Protein AF-N4TTD1-F1 (afdb_monomer_lite)

Organism: Fusarium oxysporum f. sp. cubense (strain race 1) (NCBI:txid1229664)

Radius of gyration: 18.61 Å; chains: 1; bounding box: 36×41×57 Å

Secondary structure (DSSP, 8-state):
-HHHHHHHHHHHHSGGG-SGGGHHHHHHHHHHHHHTTHHHHHHHHHHH-HHHHHHHTHHHHHHHHHHHHHGGG-GGGTSTTS-SSS-HHHHHHHHHHHHHHHHHHHHHHHHHHHHHHS-----

Foldseek 3Di:
DVVLVVVLVCLVPPPVQPDPVNPVVSVVSVVVVVVVVVVVLVVCCVVVNDVCCVVQPVVLVVVLVVLQVVLVVDCCVPDPPPQPVPDSVNSNVVSNVVSVVSVVVSVVSVVVCCVVPVDDPPD

Structure (mmCIF, N/CA/C/O backbone):
data_AF-N4TTD1-F1
#
_entry.id   AF-N4TTD1-F1
#
loop_
_atom_site.group_PDB
_atom_site.id
_atom_site.type_symbol
_atom_site.label_atom_id
_atom_site.label_alt_id
_atom_site.label_comp_id
_atom_site.label_asym_id
_atom_site.label_entity_id
_atom_site.label_seq_id
_atom_site.pdbx_PDB_ins_code
_atom_site.Cartn_x
_atom_site.Cartn_y
_atom_site.Cartn_z
_atom_site.occupancy
_atom_site.B_iso_or_equiv
_atom_site.auth_seq_id
_atom_site.auth_comp_id
_atom_site.auth_asym_id
_atom_site.auth_atom_id
_atom_site.pdbx_PDB_model_num
ATOM 1 N N . ILE A 1 1 ? 1.323 -10.911 1.511 1.00 87.25 1 ILE A N 1
ATOM 2 C CA . ILE A 1 1 ? -0.021 -10.279 1.495 1.00 87.25 1 ILE A CA 1
ATOM 3 C C . ILE A 1 1 ? -1.109 -11.263 1.927 1.00 87.25 1 ILE A C 1
ATOM 5 O O . ILE A 1 1 ? -1.715 -11.004 2.953 1.00 87.25 1 ILE A O 1
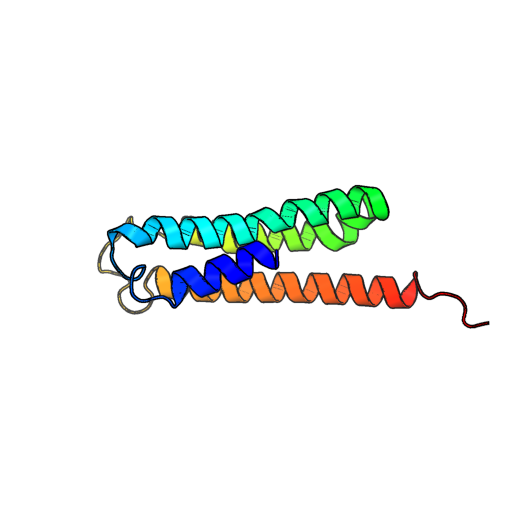ATOM 9 N N . ALA A 1 2 ? -1.316 -12.398 1.240 1.00 92.56 2 ALA A N 1
ATOM 10 C CA . ALA A 1 2 ? -2.414 -13.333 1.544 1.00 92.56 2 ALA A CA 1
ATOM 11 C C . ALA A 1 2 ? -2.492 -13.772 3.022 1.00 92.56 2 ALA A C 1
ATOM 13 O O . ALA A 1 2 ? -3.519 -13.572 3.656 1.00 92.56 2 ALA A O 1
ATOM 14 N N . ALA A 1 3 ? -1.394 -14.270 3.603 1.00 94.19 3 ALA A N 1
ATOM 15 C CA . ALA A 1 3 ? -1.377 -14.707 5.005 1.00 94.19 3 ALA A CA 1
ATOM 16 C C . ALA A 1 3 ? -1.745 -13.585 6.001 1.00 94.19 3 ALA A C 1
ATOM 18 O O . ALA A 1 3 ? -2.553 -13.792 6.905 1.00 94.19 3 ALA A O 1
ATOM 19 N N . LEU A 1 4 ? -1.194 -12.381 5.807 1.00 93.19 4 LEU A N 1
ATOM 20 C CA . LEU A 1 4 ? -1.511 -11.208 6.632 1.00 93.19 4 LEU A CA 1
ATOM 21 C C . LEU A 1 4 ? -2.958 -10.738 6.424 1.00 93.19 4 LEU A C 1
ATOM 23 O O . LEU A 1 4 ? -3.616 -10.359 7.387 1.00 93.19 4 LEU A O 1
ATOM 27 N N . GLY A 1 5 ? -3.476 -10.832 5.197 1.00 93.19 5 GLY A N 1
ATOM 28 C CA . GLY A 1 5 ? -4.872 -10.543 4.876 1.00 93.19 5 GLY A CA 1
ATOM 29 C C . GLY A 1 5 ? -5.839 -11.495 5.580 1.00 93.19 5 GLY A C 1
ATOM 30 O O . GLY A 1 5 ? -6.790 -11.040 6.208 1.00 93.19 5 GLY A O 1
ATOM 31 N N . THR A 1 6 ? -5.562 -12.801 5.570 1.00 95.25 6 THR A N 1
ATOM 32 C CA . THR A 1 6 ? -6.362 -13.790 6.310 1.00 95.25 6 THR A CA 1
ATOM 33 C C . THR A 1 6 ? -6.364 -13.495 7.809 1.00 95.25 6 THR A C 1
ATOM 35 O O . THR A 1 6 ? -7.417 -13.533 8.445 1.00 95.25 6 THR A O 1
ATOM 38 N N . LEU A 1 7 ? -5.207 -13.132 8.373 1.00 94.38 7 LEU A N 1
ATOM 39 C CA . LEU A 1 7 ? -5.115 -12.708 9.769 1.00 94.38 7 LEU A CA 1
ATOM 40 C C . LEU A 1 7 ? -5.942 -11.440 10.033 1.00 94.38 7 LEU A C 1
ATOM 42 O O . LEU A 1 7 ? -6.672 -11.389 11.020 1.00 94.38 7 LEU A O 1
ATOM 46 N N . ALA A 1 8 ? -5.874 -10.440 9.150 1.00 93.81 8 ALA A N 1
ATOM 47 C CA . ALA A 1 8 ? -6.655 -9.210 9.266 1.00 93.81 8 ALA A CA 1
ATOM 48 C C . ALA A 1 8 ? -8.163 -9.496 9.280 1.00 93.81 8 ALA A C 1
ATOM 50 O O . ALA A 1 8 ? -8.879 -8.978 10.140 1.00 93.81 8 ALA A O 1
ATOM 51 N N . ILE A 1 9 ? -8.634 -10.364 8.378 1.00 94.69 9 ILE A N 1
ATOM 52 C CA . ILE A 1 9 ? -10.035 -10.796 8.301 1.00 94.69 9 ILE A CA 1
ATOM 53 C C . ILE A 1 9 ? -10.440 -11.495 9.602 1.00 94.69 9 ILE A C 1
ATOM 55 O O . ILE A 1 9 ? -11.425 -11.107 10.231 1.00 94.69 9 ILE A O 1
ATOM 59 N N . PHE A 1 10 ? -9.653 -12.477 10.050 1.00 95.12 10 PHE A N 1
ATOM 60 C CA . PHE A 1 10 ? -9.937 -13.231 11.270 1.00 95.12 10 PHE A CA 1
ATOM 61 C C . PHE A 1 10 ? -10.047 -12.321 12.500 1.00 95.12 10 PHE A C 1
ATOM 63 O O . PHE A 1 10 ? -11.036 -12.372 13.231 1.00 95.12 10 PHE A O 1
ATOM 70 N N . VAL A 1 11 ? -9.063 -11.442 12.702 1.00 93.88 11 VAL A N 1
ATOM 71 C CA . VAL A 1 11 ? -9.022 -10.513 13.840 1.00 93.88 11 VAL A CA 1
ATOM 72 C C . VAL A 1 11 ? -10.165 -9.494 13.780 1.00 93.88 11 VAL A C 1
ATOM 74 O O . VAL A 1 11 ? -10.654 -9.061 14.821 1.00 93.88 11 VAL A O 1
ATOM 77 N N . THR A 1 12 ? -10.616 -9.115 12.583 1.00 91.44 12 THR A N 1
ATOM 78 C CA . THR A 1 12 ? -11.688 -8.124 12.407 1.00 91.44 12 THR A CA 1
ATOM 79 C C . THR A 1 12 ? -13.083 -8.717 12.573 1.00 91.44 12 THR A C 1
ATOM 81 O O . THR A 1 12 ? -13.985 -7.994 12.980 1.00 91.44 12 THR A O 1
ATOM 84 N N . ILE A 1 13 ? -13.282 -10.006 12.290 1.00 94.06 13 ILE A N 1
ATOM 85 C CA . ILE A 1 13 ? -14.598 -10.659 12.401 1.00 94.06 13 ILE A CA 1
ATOM 86 C C . ILE A 1 13 ? -14.787 -11.301 13.780 1.00 94.06 13 ILE A C 1
ATOM 88 O O . ILE A 1 13 ? -15.883 -11.278 14.337 1.00 94.06 13 ILE A O 1
ATOM 92 N N . HIS A 1 14 ? -13.730 -11.861 14.370 1.00 93.56 14 HIS A N 1
ATOM 93 C CA . HIS A 1 14 ? -13.870 -12.685 15.564 1.00 93.56 14 HIS A CA 1
ATOM 94 C C . HIS A 1 14 ? -14.273 -11.852 16.809 1.00 93.56 14 HIS A C 1
ATOM 96 O O . HIS A 1 14 ? -13.565 -10.912 17.190 1.00 93.56 14 HIS A O 1
ATOM 102 N N . PRO A 1 15 ? -15.355 -12.218 17.528 1.00 91.75 15 PRO A N 1
ATOM 103 C CA . PRO A 1 15 ? -15.973 -11.384 18.570 1.00 91.75 15 PRO A CA 1
ATOM 104 C C . PRO A 1 15 ? -15.034 -11.040 19.737 1.00 91.75 15 PRO A C 1
ATOM 106 O O . PRO A 1 15 ? -15.067 -9.929 20.262 1.00 91.75 15 PRO A O 1
ATOM 109 N N . LYS A 1 16 ? -14.116 -11.950 20.096 1.00 91.12 16 LYS A N 1
ATOM 110 C CA . LYS A 1 16 ? -13.082 -11.729 21.131 1.00 91.12 16 LYS A CA 1
ATOM 111 C C . LYS A 1 16 ? -12.209 -10.486 20.891 1.00 91.12 16 LYS A C 1
ATOM 113 O O . LYS A 1 16 ? -11.705 -9.916 21.853 1.00 91.12 16 LYS A O 1
ATOM 118 N N . PHE A 1 17 ? -12.035 -10.059 19.638 1.00 88.69 17 PHE A N 1
ATOM 119 C CA . PHE A 1 17 ? -11.160 -8.943 19.259 1.00 88.69 17 PHE A CA 1
ATOM 120 C C . PHE A 1 17 ? -11.920 -7.629 18.986 1.00 88.69 17 PHE A C 1
ATOM 122 O O . PHE A 1 17 ? -11.329 -6.656 18.517 1.00 88.69 17 PHE A O 1
ATOM 129 N N . GLN A 1 18 ? -13.218 -7.559 19.307 1.00 89.50 18 GLN A N 1
ATOM 130 C CA . GLN A 1 18 ? -14.027 -6.344 19.116 1.00 89.50 18 GLN A CA 1
ATOM 131 C C . GLN A 1 18 ? -13.854 -5.302 20.228 1.00 89.50 18 GLN A C 1
ATOM 133 O O . GLN A 1 18 ? -14.187 -4.134 20.036 1.00 89.50 18 GLN A O 1
ATOM 138 N N . GLY A 1 19 ? -13.315 -5.700 21.384 1.00 89.56 19 GLY A N 1
ATOM 139 C CA . GLY A 1 19 ? -13.137 -4.802 22.524 1.00 89.56 19 GLY A CA 1
ATOM 140 C C . GLY A 1 19 ? -12.099 -3.690 22.284 1.00 89.56 19 GLY A C 1
ATOM 141 O O . GLY A 1 19 ? -11.172 -3.861 21.485 1.00 89.56 19 GLY A O 1
ATOM 142 N N . PRO A 1 20 ? -12.174 -2.572 23.035 1.00 88.31 20 PRO A N 1
ATOM 143 C CA . PRO A 1 20 ? -11.273 -1.424 22.876 1.00 88.31 20 PRO A CA 1
ATOM 144 C C . PRO A 1 20 ? -9.792 -1.783 23.076 1.00 88.31 20 PRO A C 1
ATOM 146 O O . PRO A 1 20 ? -8.930 -1.221 22.404 1.00 88.31 20 PRO A O 1
ATOM 149 N N . LYS A 1 21 ? -9.495 -2.789 23.912 1.00 91.56 21 LYS A N 1
ATOM 150 C CA . LYS A 1 21 ? -8.142 -3.340 24.119 1.00 91.56 21 LYS A CA 1
ATOM 151 C C . LYS A 1 21 ? -7.479 -3.830 22.822 1.00 91.56 21 LYS A C 1
ATOM 153 O O . LYS A 1 21 ? -6.262 -3.762 22.694 1.00 91.56 21 LYS A O 1
ATOM 158 N N . TYR A 1 22 ? -8.265 -4.310 21.859 1.00 89.75 22 TYR A N 1
ATOM 159 C CA . TYR A 1 22 ? -7.776 -4.870 20.595 1.00 89.75 22 TYR A CA 1
ATOM 160 C C . TYR A 1 22 ? -7.849 -3.882 19.427 1.00 89.75 22 TYR A C 1
ATOM 162 O O . TYR A 1 22 ? -7.470 -4.227 18.307 1.00 89.75 22 TYR A O 1
ATOM 170 N N . ARG A 1 23 ? -8.285 -2.638 19.676 1.00 87.50 23 ARG A N 1
ATOM 171 C CA . ARG A 1 23 ? -8.369 -1.588 18.653 1.00 87.50 23 ARG A CA 1
ATOM 172 C C . ARG A 1 23 ? -7.011 -1.333 18.003 1.00 87.50 23 ARG A C 1
ATOM 174 O O . ARG A 1 23 ? -6.917 -1.345 16.782 1.00 87.50 23 ARG A O 1
ATOM 181 N N . LEU A 1 24 ? -5.965 -1.180 18.818 1.00 89.25 24 LEU A N 1
ATOM 182 C CA . LEU A 1 24 ? -4.598 -0.991 18.331 1.00 89.25 24 LEU A CA 1
ATOM 183 C C . LEU A 1 24 ? -4.109 -2.213 17.547 1.00 89.25 24 LEU A C 1
ATOM 185 O O . LEU A 1 24 ? -3.554 -2.064 16.465 1.00 89.25 24 LEU A O 1
ATOM 189 N N . PHE A 1 25 ? -4.359 -3.420 18.061 1.00 91.12 25 PHE A N 1
ATOM 190 C CA . PHE A 1 25 ? -3.945 -4.660 17.407 1.00 91.12 25 PHE A CA 1
ATOM 191 C C . PHE A 1 25 ? -4.542 -4.796 15.999 1.00 91.12 25 PHE A C 1
ATOM 193 O O . PHE A 1 25 ? -3.809 -5.046 15.047 1.00 91.12 25 PHE A O 1
ATOM 200 N N . ARG A 1 26 ? -5.846 -4.536 15.842 1.00 91.38 26 ARG A N 1
ATOM 201 C CA . ARG A 1 26 ? -6.512 -4.494 1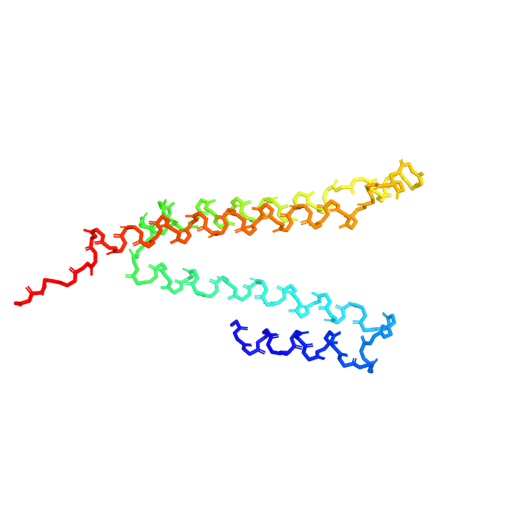4.530 1.00 91.38 26 ARG A CA 1
ATOM 202 C C . ARG A 1 26 ? -5.837 -3.508 13.583 1.00 91.38 26 ARG A C 1
ATOM 204 O O . ARG A 1 26 ? -5.468 -3.890 12.477 1.00 91.38 26 ARG A O 1
ATOM 211 N N . THR A 1 27 ? -5.634 -2.266 14.023 1.00 90.06 27 THR A N 1
ATOM 212 C CA . THR A 1 27 ? -4.985 -1.233 13.203 1.00 90.06 27 THR A CA 1
ATOM 213 C C . THR A 1 27 ? -3.583 -1.657 12.771 1.00 90.06 27 THR A C 1
ATOM 215 O O . THR A 1 27 ? -3.244 -1.525 11.599 1.00 90.06 27 THR A O 1
ATOM 218 N N . LEU A 1 28 ? -2.785 -2.230 13.677 1.00 92.94 28 LEU A N 1
ATOM 219 C CA . LEU A 1 28 ? -1.436 -2.704 13.364 1.00 92.94 28 LEU A CA 1
ATOM 220 C C . LEU A 1 28 ? -1.437 -3.823 12.318 1.00 92.94 28 LEU A C 1
ATOM 222 O O . LEU A 1 28 ? -0.601 -3.801 11.419 1.00 92.94 28 LEU A O 1
ATOM 226 N N . VAL A 1 29 ? -2.382 -4.767 12.379 1.00 93.94 29 VAL A N 1
ATOM 227 C CA . VAL A 1 29 ? -2.498 -5.836 11.373 1.00 93.94 29 VAL A CA 1
ATOM 228 C C . VAL A 1 29 ? -2.859 -5.265 9.993 1.00 93.94 29 VAL A C 1
ATOM 230 O O . VAL A 1 29 ? -2.273 -5.679 8.988 1.00 93.94 29 VAL A O 1
ATOM 233 N N . PHE A 1 30 ? -3.755 -4.272 9.920 1.00 90.12 30 PHE A N 1
ATOM 234 C CA . PHE A 1 30 ? -4.058 -3.570 8.664 1.00 90.12 30 PHE A CA 1
ATOM 235 C C . PHE A 1 30 ? -2.840 -2.819 8.112 1.00 90.12 30 PHE A C 1
ATOM 237 O O . PHE A 1 30 ? -2.514 -2.960 6.931 1.00 90.12 30 PHE A O 1
ATOM 244 N N . VAL A 1 31 ? -2.124 -2.079 8.964 1.00 90.81 31 VAL A N 1
ATOM 245 C CA . VAL A 1 31 ? -0.905 -1.348 8.581 1.00 90.81 31 VAL A CA 1
ATOM 246 C C . VAL A 1 31 ? 0.179 -2.311 8.095 1.00 90.81 31 VAL A C 1
ATOM 248 O O . VAL A 1 31 ? 0.744 -2.098 7.025 1.00 90.81 31 VAL A O 1
ATOM 251 N N . ALA A 1 32 ? 0.425 -3.409 8.814 1.00 93.50 32 ALA A N 1
ATOM 252 C CA . ALA A 1 32 ? 1.397 -4.429 8.422 1.00 93.50 32 ALA A CA 1
ATOM 253 C C . ALA A 1 32 ? 1.041 -5.076 7.075 1.00 93.50 32 ALA A C 1
ATOM 255 O O . ALA A 1 32 ? 1.913 -5.297 6.234 1.00 93.50 32 ALA A O 1
ATOM 256 N N . THR A 1 33 ? -0.248 -5.330 6.833 1.00 93.12 33 THR A N 1
ATOM 257 C CA . THR A 1 33 ? -0.726 -5.854 5.547 1.00 93.12 33 THR A CA 1
ATOM 258 C C . THR A 1 33 ? -0.425 -4.873 4.413 1.00 93.12 33 THR A C 1
ATOM 260 O O . THR A 1 33 ? 0.116 -5.289 3.387 1.00 93.12 33 THR A O 1
ATOM 263 N N . GLY A 1 34 ? -0.686 -3.576 4.607 1.00 89.44 34 GLY A N 1
ATOM 264 C CA . GLY A 1 34 ? -0.361 -2.530 3.631 1.00 89.44 34 GLY A CA 1
ATOM 265 C C . GLY A 1 34 ? 1.144 -2.385 3.376 1.00 89.44 34 GLY A C 1
ATOM 266 O O . GLY A 1 34 ? 1.576 -2.395 2.223 1.00 89.44 34 GLY A O 1
ATOM 267 N N . LEU A 1 35 ? 1.951 -2.328 4.441 1.00 90.81 35 LEU A N 1
ATOM 268 C CA . LEU A 1 35 ? 3.414 -2.212 4.359 1.00 90.81 35 LEU A CA 1
ATOM 269 C C . LEU A 1 35 ? 4.072 -3.435 3.711 1.00 90.81 35 LEU A C 1
ATOM 271 O O . LEU A 1 35 ? 5.106 -3.301 3.059 1.00 90.81 35 LEU A O 1
ATOM 275 N N . SER A 1 36 ? 3.455 -4.618 3.802 1.00 93.69 36 SER A N 1
ATOM 276 C CA . SER A 1 36 ? 3.957 -5.814 3.115 1.00 93.69 36 SER A CA 1
ATOM 277 C C . SER A 1 36 ? 4.011 -5.668 1.587 1.00 93.69 36 SER A C 1
ATOM 279 O O . SER A 1 36 ? 4.713 -6.437 0.935 1.00 93.69 36 SER A O 1
ATOM 281 N N . GLY A 1 37 ? 3.338 -4.658 1.016 1.00 88.81 37 GLY A N 1
ATOM 282 C CA . GLY A 1 37 ? 3.440 -4.276 -0.395 1.00 88.81 37 GLY A CA 1
ATOM 283 C C . GLY A 1 37 ? 4.808 -3.719 -0.817 1.00 88.81 37 GLY A C 1
ATOM 284 O O . GLY A 1 37 ? 5.090 -3.666 -2.009 1.00 88.81 37 GLY A O 1
ATOM 285 N N . VAL A 1 38 ? 5.696 -3.371 0.121 1.00 90.94 38 VAL A N 1
ATOM 286 C CA . VAL A 1 38 ? 7.075 -2.956 -0.199 1.00 90.94 38 VAL A CA 1
ATOM 287 C C . VAL A 1 38 ? 7.915 -4.136 -0.699 1.00 90.94 38 VAL A C 1
ATOM 289 O O . VAL A 1 38 ? 8.713 -3.980 -1.619 1.00 90.94 38 VAL A O 1
ATOM 292 N N . ALA A 1 39 ? 7.702 -5.339 -0.160 1.00 92.31 39 ALA A N 1
ATOM 293 C CA . ALA A 1 39 ? 8.432 -6.536 -0.579 1.00 92.31 39 ALA A CA 1
ATOM 294 C C . ALA A 1 39 ? 8.267 -6.869 -2.082 1.00 92.31 39 ALA A C 1
ATOM 296 O O . ALA A 1 39 ? 9.287 -7.033 -2.755 1.00 92.31 39 ALA A O 1
ATOM 297 N N . PRO A 1 40 ? 7.046 -6.926 -2.659 1.00 90.50 40 PRO A N 1
ATOM 298 C CA . PRO A 1 40 ? 6.885 -7.137 -4.097 1.00 90.50 40 PRO A CA 1
ATOM 299 C C . PRO A 1 40 ? 7.403 -5.966 -4.945 1.00 90.50 40 PRO A C 1
ATOM 301 O O . PRO A 1 40 ? 7.845 -6.209 -6.063 1.00 90.50 40 PRO A O 1
ATOM 304 N N . LEU A 1 41 ? 7.428 -4.726 -4.435 1.00 90.38 41 LEU A N 1
ATOM 305 C CA . LEU A 1 41 ? 8.076 -3.608 -5.139 1.00 90.38 41 LEU A CA 1
ATOM 306 C C . LEU A 1 41 ? 9.590 -3.816 -5.246 1.00 90.38 41 LEU A C 1
ATOM 308 O O . LEU A 1 41 ? 10.143 -3.672 -6.332 1.00 90.38 41 LEU A O 1
ATOM 312 N N . ILE A 1 42 ? 10.252 -4.205 -4.152 1.00 92.56 42 ILE A N 1
ATOM 313 C CA . ILE A 1 42 ? 11.691 -4.519 -4.156 1.00 92.56 42 ILE A CA 1
ATOM 314 C C . ILE A 1 42 ? 11.978 -5.681 -5.109 1.00 92.56 42 ILE A C 1
ATOM 316 O O . ILE A 1 42 ? 12.902 -5.611 -5.916 1.00 92.56 42 ILE A O 1
ATOM 320 N N . HIS A 1 43 ? 11.163 -6.735 -5.057 1.00 92.94 43 HIS A N 1
ATOM 321 C CA . HIS A 1 43 ? 11.297 -7.853 -5.985 1.00 92.94 43 HIS A CA 1
ATOM 322 C C . HIS A 1 43 ? 11.122 -7.407 -7.448 1.00 92.94 43 HIS A C 1
ATOM 324 O O . HIS A 1 43 ? 11.909 -7.806 -8.301 1.00 92.94 43 HIS A O 1
ATOM 330 N N . GLY A 1 44 ? 10.163 -6.520 -7.731 1.00 89.56 44 GLY A N 1
ATOM 331 C CA . GLY A 1 44 ? 9.956 -5.941 -9.060 1.00 89.56 44 GLY A CA 1
ATOM 332 C C . GLY A 1 44 ? 11.169 -5.167 -9.585 1.00 89.56 44 GLY A C 1
ATOM 333 O O . GLY A 1 44 ? 11.505 -5.303 -10.756 1.00 89.56 44 GLY A O 1
ATOM 334 N N . ILE A 1 45 ? 11.886 -4.433 -8.726 1.00 93.12 45 ILE A N 1
ATOM 335 C CA . ILE A 1 45 ? 13.144 -3.758 -9.103 1.00 93.12 45 ILE A CA 1
ATOM 336 C C . ILE A 1 45 ? 14.194 -4.774 -9.556 1.00 93.12 45 ILE A C 1
ATOM 338 O O . ILE A 1 45 ? 14.884 -4.531 -10.542 1.00 93.12 45 ILE A O 1
ATOM 342 N N . ASN A 1 46 ? 14.294 -5.915 -8.871 1.00 93.75 46 ASN A N 1
ATOM 343 C CA . ASN A 1 46 ? 15.254 -6.960 -9.230 1.00 93.75 46 ASN A CA 1
ATOM 344 C C . ASN A 1 46 ? 14.902 -7.658 -10.554 1.00 93.75 46 ASN A C 1
ATOM 346 O O . ASN A 1 46 ? 15.807 -8.096 -11.255 1.00 93.75 46 ASN A O 1
ATOM 350 N N . VAL A 1 47 ? 13.612 -7.770 -10.891 1.00 92.38 47 VAL A N 1
ATOM 351 C CA . VAL A 1 47 ? 13.141 -8.471 -12.100 1.00 92.38 47 VAL A CA 1
ATOM 352 C C . VAL A 1 47 ? 13.098 -7.556 -13.329 1.00 92.38 47 VAL A C 1
ATOM 354 O O . VAL A 1 47 ? 13.599 -7.927 -14.384 1.00 92.38 47 VAL A O 1
ATOM 357 N N . PHE A 1 48 ? 12.513 -6.363 -13.203 1.00 88.12 48 PHE A N 1
ATOM 358 C CA . PHE A 1 48 ? 12.256 -5.440 -14.321 1.00 88.12 48 PHE A CA 1
ATOM 359 C C . PHE A 1 48 ? 13.278 -4.298 -14.413 1.00 88.12 48 PHE A C 1
ATOM 361 O O . PHE A 1 48 ? 13.321 -3.554 -15.392 1.00 88.12 48 PHE A O 1
ATOM 368 N N . GLY A 1 49 ? 14.120 -4.140 -13.392 1.00 91.44 49 GLY A N 1
ATOM 369 C CA . GLY A 1 49 ? 15.082 -3.051 -13.300 1.00 91.44 49 GLY A CA 1
ATOM 370 C C . GLY A 1 49 ? 14.471 -1.739 -12.801 1.00 91.44 49 GLY A C 1
ATOM 371 O O . GLY A 1 49 ? 13.268 -1.476 -12.882 1.00 91.44 49 GLY A O 1
ATOM 372 N N . MET A 1 50 ? 15.342 -0.869 -12.286 1.00 91.06 50 MET A N 1
ATOM 373 C CA . MET A 1 50 ? 14.945 0.402 -11.671 1.00 91.06 50 MET A CA 1
ATOM 374 C C . MET A 1 50 ? 14.231 1.341 -12.653 1.00 91.06 50 MET A C 1
ATOM 376 O O . MET A 1 50 ? 13.234 1.957 -12.296 1.00 91.06 50 MET A O 1
ATOM 380 N N . SER A 1 51 ? 14.715 1.438 -13.895 1.00 90.38 51 SER A N 1
ATOM 381 C CA . SER A 1 51 ? 14.160 2.363 -14.894 1.00 90.38 51 SER A CA 1
ATOM 382 C C . SER A 1 51 ? 12.682 2.078 -15.193 1.00 90.38 51 SER A C 1
ATOM 384 O O . SER A 1 51 ? 11.864 3.000 -15.187 1.00 90.38 51 SER A O 1
ATOM 386 N N . GLN A 1 52 ? 12.316 0.803 -15.354 1.00 88.62 52 GLN A N 1
ATOM 387 C CA . GLN A 1 52 ? 10.930 0.402 -15.608 1.00 88.62 52 GLN A CA 1
ATOM 388 C C . GLN A 1 52 ? 10.049 0.639 -14.375 1.00 88.62 52 GLN A C 1
ATOM 390 O O . GLN A 1 52 ? 8.963 1.207 -14.487 1.00 88.62 52 GLN A O 1
ATOM 395 N N . MET A 1 53 ? 10.542 0.295 -13.181 1.00 91.75 53 MET A N 1
ATOM 396 C CA . MET A 1 53 ? 9.808 0.509 -11.928 1.00 91.75 53 MET A CA 1
ATOM 397 C C . MET A 1 53 ? 9.552 1.992 -11.635 1.00 91.75 53 MET A C 1
ATOM 399 O O . MET A 1 53 ? 8.456 2.343 -11.193 1.00 91.75 53 MET A O 1
ATOM 403 N N . VAL A 1 54 ? 10.519 2.868 -11.922 1.00 91.94 54 VAL A N 1
ATOM 404 C CA . VAL A 1 54 ? 10.374 4.325 -11.776 1.00 91.94 54 VAL A CA 1
ATOM 405 C C . VAL A 1 54 ? 9.341 4.888 -12.751 1.00 91.94 54 VAL A C 1
ATOM 407 O O . VAL A 1 54 ? 8.606 5.800 -12.388 1.00 91.94 54 VAL A O 1
ATOM 410 N N . SER A 1 55 ? 9.247 4.341 -13.964 1.00 89.31 55 SER A N 1
ATOM 411 C CA . SER A 1 55 ?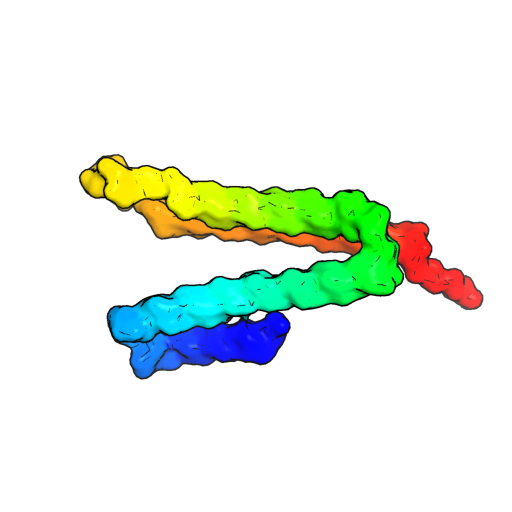 8.268 4.800 -14.952 1.00 89.31 55 SER A CA 1
ATOM 412 C C . SER A 1 55 ? 6.854 4.281 -14.678 1.00 89.31 55 SER A C 1
ATOM 414 O O . SER A 1 55 ? 5.898 5.024 -14.885 1.00 89.31 55 SER A O 1
ATOM 416 N N . LYS A 1 56 ? 6.711 3.030 -14.221 1.00 88.81 56 LYS A N 1
ATOM 417 C CA . LYS A 1 56 ? 5.419 2.321 -14.213 1.00 88.81 56 LYS A CA 1
ATOM 418 C C . LYS A 1 56 ? 4.837 2.024 -12.839 1.00 88.81 56 LYS A C 1
ATOM 420 O O . LYS A 1 56 ? 3.626 1.941 -12.714 1.00 88.81 56 LYS A O 1
ATOM 425 N N . ALA A 1 57 ? 5.650 1.856 -11.798 1.00 88.38 57 ALA A N 1
ATOM 426 C CA . ALA A 1 57 ? 5.163 1.415 -10.485 1.00 88.38 57 ALA A CA 1
ATOM 427 C C . ALA A 1 57 ? 5.277 2.503 -9.408 1.00 88.38 57 ALA A C 1
ATOM 429 O O . ALA A 1 57 ? 4.351 2.716 -8.623 1.00 88.38 57 ALA A O 1
ATOM 430 N N . PHE A 1 58 ? 6.405 3.213 -9.363 1.00 89.69 58 PHE A N 1
ATOM 431 C CA . PHE A 1 58 ? 6.695 4.197 -8.319 1.00 89.69 58 PHE A CA 1
ATOM 432 C C . PHE A 1 58 ? 5.780 5.428 -8.316 1.00 89.69 58 PHE A C 1
ATOM 434 O O . PHE A 1 58 ? 5.395 5.830 -7.217 1.00 89.69 58 PHE A O 1
ATOM 441 N N . PRO A 1 59 ? 5.369 6.012 -9.461 1.00 92.75 59 PRO A N 1
ATOM 442 C CA . PRO A 1 59 ? 4.498 7.187 -9.458 1.00 92.75 59 PRO A CA 1
ATOM 443 C C . PRO A 1 59 ? 3.162 6.892 -8.768 1.00 92.75 59 PRO A C 1
ATOM 445 O O . PRO A 1 59 ? 2.725 7.642 -7.896 1.00 92.75 59 PRO A O 1
ATOM 448 N N . TYR A 1 60 ? 2.561 5.740 -9.075 1.00 92.12 60 TYR A N 1
ATOM 449 C CA . TYR A 1 60 ? 1.305 5.305 -8.466 1.00 92.12 60 TYR A CA 1
ATOM 450 C C . TYR A 1 60 ? 1.483 4.882 -7.005 1.00 92.12 60 TYR A C 1
ATOM 452 O O . TYR A 1 60 ? 0.630 5.179 -6.171 1.00 92.12 60 TYR A O 1
ATOM 460 N N . ALA A 1 61 ? 2.602 4.235 -6.658 1.00 90.62 61 ALA A N 1
ATOM 461 C CA . ALA A 1 61 ? 2.902 3.883 -5.271 1.00 90.62 61 ALA A CA 1
ATOM 462 C C . ALA A 1 61 ? 3.060 5.131 -4.381 1.00 90.62 61 ALA A C 1
ATOM 464 O O . ALA A 1 61 ? 2.514 5.171 -3.276 1.00 90.62 61 ALA A O 1
ATOM 465 N N . LEU A 1 62 ? 3.750 6.164 -4.877 1.00 91.19 62 LEU A N 1
ATOM 466 C CA . LEU A 1 62 ? 3.916 7.444 -4.187 1.00 91.19 62 LEU A CA 1
ATOM 467 C C . LEU A 1 62 ? 2.599 8.215 -4.098 1.00 91.19 62 LEU A C 1
ATOM 469 O O . LEU A 1 62 ? 2.265 8.706 -3.024 1.00 91.19 62 LEU A O 1
ATOM 473 N N . ALA A 1 63 ? 1.821 8.279 -5.179 1.00 91.00 63 ALA A N 1
ATOM 474 C CA . ALA A 1 63 ? 0.516 8.936 -5.171 1.00 91.00 63 ALA A CA 1
ATOM 475 C C . ALA A 1 63 ? -0.456 8.260 -4.187 1.00 91.00 63 ALA A C 1
ATOM 477 O O . ALA A 1 63 ? -1.098 8.936 -3.385 1.00 91.00 63 ALA A O 1
ATOM 478 N N . LYS A 1 64 ? -0.490 6.921 -4.156 1.00 90.19 64 LYS A N 1
ATOM 479 C CA . LYS A 1 64 ? -1.249 6.144 -3.168 1.00 90.19 64 LYS A CA 1
ATOM 480 C C . LYS A 1 64 ? -0.805 6.463 -1.740 1.00 90.19 64 LYS A C 1
ATOM 482 O O . LYS A 1 64 ? -1.649 6.686 -0.873 1.00 90.19 64 LYS A O 1
ATOM 487 N N . ALA A 1 65 ? 0.506 6.487 -1.488 1.00 89.25 65 ALA A N 1
ATOM 488 C CA . ALA A 1 65 ? 1.049 6.849 -0.183 1.00 89.25 65 ALA A CA 1
ATOM 489 C C . ALA A 1 65 ? 0.660 8.285 0.203 1.00 89.25 65 ALA A C 1
ATOM 491 O O . ALA A 1 65 ? 0.232 8.507 1.330 1.00 89.25 65 ALA A O 1
ATOM 492 N N . GLY A 1 66 ? 0.717 9.230 -0.738 1.00 86.75 66 GLY A N 1
ATOM 493 C CA . GLY A 1 66 ? 0.275 10.611 -0.553 1.00 86.75 66 GLY A CA 1
ATOM 494 C C . GLY A 1 66 ? -1.200 10.719 -0.161 1.00 86.75 66 GLY A C 1
ATOM 495 O O . GLY A 1 66 ? -1.512 11.394 0.816 1.00 86.75 66 GLY A O 1
ATOM 496 N N . CYS A 1 67 ? -2.098 9.996 -0.842 1.00 86.56 67 CYS A N 1
ATOM 497 C CA . CYS A 1 67 ? -3.520 9.945 -0.478 1.00 86.56 67 CYS A CA 1
ATOM 498 C C . CYS A 1 67 ? -3.730 9.443 0.957 1.00 86.56 67 CYS A C 1
ATOM 500 O O . CYS A 1 67 ? -4.513 10.021 1.707 1.00 86.56 67 CYS A O 1
ATOM 502 N N . LEU A 1 68 ? -3.021 8.384 1.356 1.00 83.38 68 LEU A N 1
ATOM 503 C CA . LEU A 1 68 ? -3.150 7.806 2.696 1.00 83.38 68 LEU A CA 1
ATOM 504 C 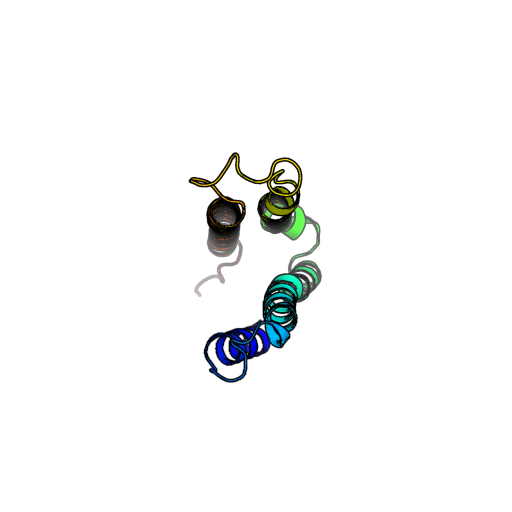C . LEU A 1 68 ? -2.542 8.706 3.778 1.00 83.38 68 LEU A C 1
ATOM 506 O O . LEU A 1 68 ? -3.128 8.853 4.850 1.00 83.38 68 LEU A O 1
ATOM 510 N N . LEU A 1 69 ? -1.394 9.328 3.494 1.00 83.12 69 LEU A N 1
ATOM 511 C CA . LEU A 1 69 ? -0.744 10.264 4.405 1.00 83.12 69 LEU A CA 1
ATOM 512 C C . LEU A 1 69 ? -1.583 11.522 4.586 1.00 83.12 69 LEU A C 1
ATOM 514 O O . LEU A 1 69 ? -1.696 11.979 5.708 1.00 83.12 69 LEU A O 1
ATOM 518 N N . PHE A 1 70 ? -2.251 12.040 3.553 1.00 79.75 70 PHE A N 1
ATOM 519 C CA . PHE A 1 70 ? -3.120 13.215 3.689 1.00 79.75 70 PHE A CA 1
ATOM 520 C C . PHE A 1 70 ? -4.190 13.043 4.784 1.00 79.75 70 PHE A C 1
ATOM 522 O O . PHE A 1 70 ? -4.532 13.995 5.482 1.00 79.75 70 PHE A O 1
ATOM 529 N N . GLY A 1 71 ? -4.655 11.811 5.013 1.00 68.25 71 GLY A N 1
ATOM 530 C CA . GLY A 1 71 ? -5.622 11.504 6.068 1.00 68.25 71 GLY A CA 1
ATOM 531 C C . GLY A 1 71 ? -5.088 11.735 7.481 1.00 68.25 71 GLY A C 1
ATOM 532 O O . GLY A 1 71 ? -5.868 12.037 8.379 1.00 68.25 71 GLY A O 1
ATOM 533 N N . THR A 1 72 ? -3.770 11.657 7.691 1.00 67.56 72 THR A N 1
ATOM 534 C CA . THR A 1 72 ? -3.154 11.935 8.999 1.00 67.56 72 THR A CA 1
ATOM 535 C C . THR A 1 72 ? -2.992 13.427 9.275 1.00 67.56 72 THR A C 1
ATOM 537 O O . THR A 1 72 ? -2.717 13.799 10.410 1.00 67.56 72 THR A O 1
ATOM 540 N N . TRP A 1 73 ? -3.166 14.284 8.264 1.00 64.44 73 TRP A N 1
ATOM 541 C CA . TRP A 1 73 ? -3.077 15.743 8.390 1.00 64.44 73 TRP A CA 1
ATOM 542 C C . TRP A 1 73 ? -4.435 16.387 8.706 1.00 64.44 73 TRP A C 1
ATOM 544 O O . TRP A 1 73 ? -4.524 17.609 8.816 1.00 64.44 73 TRP A O 1
ATOM 554 N N . PHE A 1 74 ? -5.503 15.593 8.849 1.00 62.91 74 PHE A N 1
ATOM 555 C CA . PHE A 1 74 ? -6.846 16.138 9.009 1.00 62.91 74 PHE A CA 1
ATOM 556 C C . PHE A 1 74 ? -7.069 16.747 10.412 1.00 62.91 74 PHE A C 1
ATOM 558 O O . PHE A 1 74 ? -6.849 16.070 11.420 1.00 62.91 74 PHE A O 1
ATOM 565 N N . PRO A 1 75 ? -7.551 18.001 10.518 1.00 56.72 75 PRO A N 1
ATOM 566 C CA . PRO A 1 75 ? -7.571 18.770 11.764 1.00 56.72 75 PRO A CA 1
ATOM 567 C C . PRO A 1 75 ? -8.715 18.423 12.730 1.00 56.72 75 PRO A C 1
ATOM 569 O O . PRO A 1 75 ? -9.052 19.238 13.585 1.00 56.72 75 PRO A O 1
ATOM 572 N N . GLU A 1 76 ? -9.315 17.231 12.669 1.00 55.56 76 GLU A N 1
ATOM 573 C CA . GLU A 1 76 ? -10.334 16.844 13.665 1.00 55.56 76 GLU A CA 1
ATOM 574 C C . GLU A 1 76 ? -9.739 16.803 15.090 1.00 55.56 76 GLU A C 1
ATOM 576 O O . GLU A 1 76 ? -10.418 17.138 16.057 1.00 55.56 76 GLU A O 1
ATOM 581 N N . SER A 1 77 ? -8.431 16.528 15.218 1.00 57.91 77 SER A N 1
ATOM 582 C CA . SER A 1 77 ? -7.687 16.687 16.479 1.00 57.91 77 SER A CA 1
ATOM 583 C C . SER A 1 77 ? -7.519 18.150 16.924 1.00 57.91 77 SER A C 1
ATOM 585 O O . SER A 1 77 ? -7.214 18.387 18.090 1.00 57.91 77 SER A O 1
ATOM 587 N N . LEU A 1 78 ? -7.649 19.120 16.014 1.00 57.62 78 LEU A N 1
ATOM 588 C CA . LEU A 1 78 ? -7.411 20.549 16.256 1.00 57.62 78 LEU A CA 1
ATOM 589 C C . LEU A 1 78 ? -8.716 21.323 16.522 1.00 57.62 78 LEU A C 1
ATOM 591 O O . LEU A 1 78 ? -8.688 22.313 17.248 1.00 57.62 78 LEU A O 1
ATOM 595 N N . TYR A 1 79 ? -9.857 20.871 15.983 1.00 58.81 79 TYR A N 1
ATOM 596 C CA . TYR A 1 79 ? -11.165 21.520 16.162 1.00 58.81 79 TYR A CA 1
ATOM 597 C C . TYR A 1 79 ? -12.277 20.505 16.484 1.00 58.81 79 TYR A C 1
ATOM 599 O O . TYR A 1 79 ? -13.092 20.181 15.611 1.00 58.81 79 TYR A O 1
ATOM 607 N N . PRO A 1 80 ? -12.343 20.008 17.734 1.00 58.28 80 PRO A N 1
ATOM 608 C CA . PRO A 1 80 ? -13.384 19.073 18.151 1.00 58.28 80 PRO A CA 1
ATOM 609 C C . PRO A 1 80 ? -14.783 19.704 18.020 1.00 58.28 80 PRO A C 1
ATOM 611 O O . PRO A 1 80 ? -15.008 20.834 18.450 1.00 58.28 80 PRO A O 1
ATOM 614 N N . GLY A 1 81 ? -15.727 18.975 17.414 1.00 60.44 81 GLY A N 1
ATOM 615 C CA . GLY A 1 81 ? -17.153 19.339 17.354 1.00 60.44 81 GLY A CA 1
ATOM 616 C C . GLY A 1 81 ? -17.606 20.209 16.172 1.00 60.44 81 GLY A C 1
ATOM 617 O O . GLY A 1 81 ? -18.800 20.463 16.049 1.00 60.44 81 GLY A O 1
ATOM 618 N N . LYS A 1 82 ? -16.708 20.655 15.278 1.00 58.75 82 LYS A N 1
ATOM 619 C CA . LYS A 1 82 ? -17.103 21.438 14.081 1.00 58.75 82 LYS A CA 1
ATOM 620 C C . LYS A 1 82 ? -17.378 20.604 12.824 1.00 58.75 82 LYS A C 1
ATOM 622 O O . LYS A 1 82 ? -18.029 21.097 11.908 1.00 58.75 82 LYS A O 1
ATOM 627 N N . PHE A 1 83 ? -16.903 19.361 12.777 1.00 59.22 83 PHE A N 1
ATOM 628 C CA . PHE A 1 83 ? -16.964 18.491 11.595 1.00 59.22 83 PHE A CA 1
ATOM 629 C C . PHE A 1 83 ? -17.785 17.215 11.845 1.00 59.22 83 PHE A C 1
ATOM 631 O O . PHE A 1 83 ? -17.382 16.130 11.453 1.00 59.22 83 PHE A O 1
ATOM 638 N N . ASP A 1 84 ? -18.948 17.333 12.489 1.00 56.28 84 ASP A N 1
ATOM 639 C CA . ASP A 1 84 ? -19.754 16.178 12.934 1.00 56.28 84 ASP A CA 1
ATOM 640 C C . ASP A 1 84 ? -20.415 15.391 11.771 1.00 56.28 84 ASP A C 1
ATOM 642 O O . ASP A 1 84 ? -20.616 14.183 11.852 1.00 56.28 84 ASP A O 1
ATOM 646 N N . LEU A 1 85 ? -20.681 16.052 10.633 1.00 56.62 85 LEU A N 1
ATOM 647 C CA . LEU A 1 85 ? -21.232 15.442 9.402 1.00 56.62 85 LEU A CA 1
ATOM 648 C C . LEU A 1 85 ? -20.156 14.892 8.438 1.00 56.62 85 LEU A C 1
ATOM 650 O O . LEU A 1 85 ? -20.444 14.021 7.620 1.00 56.62 85 LEU A O 1
ATOM 654 N N . CYS A 1 86 ? -18.913 15.371 8.554 1.00 60.28 86 CYS A N 1
ATOM 655 C CA . CYS A 1 86 ? -17.742 14.970 7.761 1.00 60.28 86 CYS A CA 1
ATOM 656 C C . CYS A 1 86 ? -16.556 14.688 8.697 1.00 60.28 86 CYS A C 1
ATOM 658 O O . CYS A 1 86 ? -15.494 15.298 8.566 1.00 60.28 86 CYS A O 1
ATOM 660 N N . GLY A 1 87 ? -16.757 13.800 9.675 1.00 67.31 87 GLY A N 1
ATOM 661 C CA . GLY A 1 87 ? -15.721 13.439 10.645 1.00 67.31 87 GLY A CA 1
ATOM 662 C C . GLY A 1 87 ? -14.479 12.834 9.983 1.00 67.31 87 GLY A C 1
ATOM 663 O O . GLY A 1 87 ? -14.514 12.401 8.823 1.00 67.31 87 GLY A O 1
ATOM 664 N N . SER A 1 88 ? -13.374 12.750 10.730 1.00 72.62 88 SER A N 1
ATOM 665 C CA . SER A 1 88 ? -12.091 12.217 10.228 1.00 72.62 88 SER A CA 1
ATOM 666 C C . SER A 1 88 ? -12.230 10.835 9.585 1.00 72.62 88 SER A C 1
ATOM 668 O O . SER A 1 88 ? -11.550 10.525 8.607 1.00 72.62 88 SER A O 1
ATOM 670 N N . HIS A 1 89 ? -13.155 10.017 10.093 1.00 78.00 89 HIS A N 1
ATOM 671 C CA . HIS A 1 89 ? -13.432 8.680 9.584 1.00 78.00 89 HIS A CA 1
ATOM 672 C C . HIS A 1 89 ? -14.023 8.684 8.167 1.00 78.00 89 HIS A C 1
ATOM 674 O O . HIS A 1 89 ? -13.606 7.886 7.329 1.00 78.00 89 HIS A O 1
ATOM 680 N N . SER A 1 90 ? -14.963 9.586 7.871 1.00 82.81 90 SER A N 1
ATOM 681 C CA . SER A 1 90 ? -15.570 9.697 6.536 1.00 82.81 90 SER A CA 1
ATOM 682 C C . SER A 1 90 ? -14.535 10.131 5.501 1.00 82.81 90 SER A C 1
ATOM 684 O O . SER A 1 90 ? -14.476 9.593 4.399 1.00 82.81 90 SER A O 1
ATOM 686 N N . ILE A 1 91 ? -13.659 11.057 5.882 1.00 82.44 91 ILE A N 1
ATOM 687 C CA . ILE A 1 91 ? -12.592 11.563 5.015 1.00 82.44 91 ILE A CA 1
ATOM 688 C C . ILE A 1 91 ? -11.516 10.504 4.806 1.00 82.44 91 ILE A C 1
ATOM 690 O O . ILE A 1 91 ? -11.048 10.317 3.686 1.00 82.44 91 ILE A O 1
ATOM 694 N N . PHE A 1 92 ? -11.185 9.744 5.851 1.00 82.56 92 PHE A N 1
ATOM 695 C CA . PHE A 1 92 ? -10.333 8.570 5.731 1.00 82.56 92 PHE A CA 1
ATOM 696 C C . PHE A 1 92 ? -10.869 7.587 4.678 1.00 82.56 92 PHE A C 1
ATOM 698 O O . PHE A 1 92 ? -10.103 7.156 3.819 1.00 82.56 92 PHE A O 1
ATOM 705 N N . HIS A 1 93 ? -12.175 7.289 4.670 1.00 85.62 93 HIS A N 1
ATOM 706 C CA . HIS A 1 93 ? -12.770 6.422 3.641 1.00 85.62 93 HIS A CA 1
ATOM 707 C C . HIS A 1 93 ? -12.636 6.998 2.231 1.00 85.62 93 HIS A C 1
ATOM 709 O O . HIS A 1 93 ? -12.235 6.272 1.323 1.00 85.62 93 HIS A O 1
ATOM 715 N N . VAL A 1 94 ? -12.899 8.295 2.043 1.00 89.06 94 VAL A N 1
ATOM 716 C CA . VAL A 1 94 ? -12.720 8.957 0.737 1.00 89.06 94 VAL A CA 1
ATOM 717 C C . VAL A 1 94 ? -11.274 8.821 0.252 1.00 89.06 94 VAL A C 1
ATOM 719 O O . VAL A 1 94 ? -11.032 8.442 -0.892 1.00 89.06 94 VAL A O 1
ATOM 722 N N . LEU A 1 95 ? -10.298 9.053 1.131 1.00 89.25 95 LEU A N 1
ATOM 723 C CA . LEU A 1 95 ? -8.880 8.931 0.794 1.00 89.25 95 LEU A CA 1
ATOM 724 C C . LEU A 1 95 ? -8.465 7.494 0.473 1.00 89.25 95 LEU A C 1
ATOM 726 O O . LEU A 1 95 ? -7.661 7.285 -0.435 1.00 8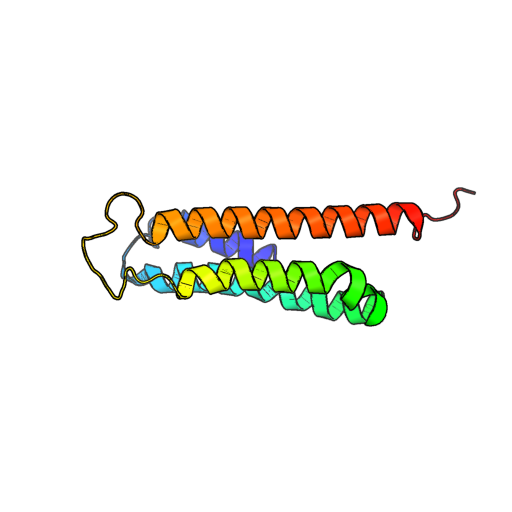9.25 95 LEU A O 1
ATOM 730 N N . VAL A 1 96 ? -9.026 6.502 1.170 1.00 90.19 96 VAL A N 1
ATOM 731 C CA . VAL A 1 96 ? -8.808 5.081 0.863 1.00 90.19 96 VAL A CA 1
ATOM 732 C C . VAL A 1 96 ? -9.356 4.728 -0.522 1.00 90.19 96 VAL A C 1
ATOM 734 O O . VAL A 1 96 ? -8.685 4.015 -1.269 1.00 90.19 96 VAL A O 1
ATOM 737 N N . VAL A 1 97 ? -10.521 5.260 -0.909 1.00 93.56 97 VAL A N 1
ATOM 738 C CA . VAL A 1 97 ? -11.073 5.078 -2.263 1.00 93.56 97 VAL A CA 1
ATOM 739 C C . VAL A 1 97 ? -10.166 5.723 -3.314 1.00 93.56 97 VAL A C 1
ATOM 741 O O . VAL A 1 97 ? -9.815 5.067 -4.293 1.00 93.56 97 VAL A O 1
ATOM 744 N N . CYS A 1 98 ? -9.701 6.957 -3.096 1.00 93.31 98 CYS A N 1
ATOM 745 C CA . CYS A 1 98 ? -8.742 7.609 -3.996 1.00 93.31 98 CYS A CA 1
ATOM 746 C C . CYS A 1 98 ? -7.448 6.792 -4.144 1.00 93.31 98 CYS A C 1
ATOM 748 O O . CYS A 1 98 ? -6.979 6.557 -5.258 1.00 93.31 98 CYS A O 1
ATOM 750 N N . ALA A 1 99 ? -6.897 6.298 -3.032 1.00 92.00 99 ALA A N 1
ATOM 751 C CA . ALA A 1 99 ? -5.706 5.453 -3.020 1.00 92.00 99 ALA A CA 1
ATOM 752 C C . ALA A 1 99 ? -5.916 4.139 -3.801 1.00 92.00 99 ALA A C 1
ATOM 754 O O . ALA A 1 99 ? -5.003 3.676 -4.489 1.00 92.00 99 ALA A O 1
ATOM 755 N N . PHE A 1 100 ? -7.113 3.548 -3.727 1.00 94.44 100 PHE A N 1
ATOM 756 C CA . PHE A 1 100 ? -7.486 2.374 -4.517 1.00 94.44 100 PHE A CA 1
ATOM 757 C C . PHE A 1 100 ? -7.575 2.686 -6.016 1.00 94.44 100 PHE A C 1
ATOM 759 O O . PHE A 1 100 ? -7.048 1.921 -6.819 1.00 94.44 100 PHE A O 1
ATOM 766 N N . VAL A 1 101 ? -8.166 3.820 -6.403 1.00 96.38 101 VAL A N 1
ATOM 767 C CA . VAL A 1 101 ? -8.235 4.248 -7.812 1.00 96.38 101 VAL A CA 1
ATOM 768 C C . VAL A 1 101 ? -6.835 4.451 -8.391 1.00 96.38 101 VAL A C 1
ATOM 770 O O . VAL A 1 101 ? -6.530 3.913 -9.452 1.00 96.38 101 VAL A O 1
ATOM 773 N N . VAL A 1 102 ? -5.949 5.149 -7.674 1.00 94.94 102 VAL A N 1
ATOM 774 C CA . VAL A 1 102 ? -4.543 5.323 -8.082 1.00 94.94 102 VAL A CA 1
ATOM 775 C C . VAL A 1 102 ? -3.847 3.970 -8.260 1.00 94.94 102 VAL A C 1
ATOM 777 O O . VAL A 1 102 ? -3.143 3.755 -9.247 1.00 94.94 102 VAL A O 1
ATOM 780 N N . GLN A 1 103 ? -4.063 3.042 -7.324 1.00 93.75 103 GLN A N 1
ATOM 781 C CA . GLN A 1 103 ? -3.511 1.690 -7.401 1.00 93.75 103 GLN A CA 1
ATOM 782 C C . GLN A 1 103 ? -4.033 0.921 -8.623 1.00 93.75 103 GLN A C 1
ATOM 784 O O . GLN A 1 103 ? -3.256 0.214 -9.263 1.00 93.75 103 GLN A O 1
ATOM 789 N N . LEU A 1 104 ? -5.324 1.049 -8.936 1.00 95.62 104 LEU A N 1
ATOM 790 C CA . LEU A 1 104 ? -5.954 0.404 -10.084 1.00 95.62 104 LEU A CA 1
ATOM 791 C C . LEU A 1 104 ? -5.392 0.941 -11.403 1.00 95.62 104 LEU A C 1
ATOM 793 O O . LEU A 1 104 ? -5.034 0.145 -12.264 1.00 95.62 104 LEU A O 1
ATOM 797 N N . ILE A 1 105 ? -5.247 2.262 -11.539 1.00 96.12 105 ILE A N 1
ATOM 798 C CA . ILE A 1 105 ? -4.654 2.882 -12.734 1.00 96.12 105 ILE A CA 1
ATOM 799 C C . ILE A 1 105 ? -3.231 2.359 -12.956 1.00 96.12 105 ILE A C 1
ATOM 801 O O . ILE A 1 105 ? -2.900 1.958 -14.067 1.00 96.12 105 ILE A O 1
ATOM 805 N N . GLY A 1 106 ? -2.416 2.281 -11.899 1.00 93.56 106 GLY A N 1
ATOM 806 C CA . GLY A 1 106 ? -1.067 1.723 -12.006 1.00 93.56 106 GLY A CA 1
ATOM 807 C C . GLY A 1 106 ? -1.043 0.254 -12.439 1.00 93.56 106 GLY A C 1
ATOM 808 O O . GLY A 1 106 ? -0.155 -0.152 -13.184 1.00 93.56 106 GLY A O 1
ATOM 809 N N . TYR A 1 107 ? -2.027 -0.550 -12.019 1.00 93.12 107 TYR A N 1
ATOM 810 C CA . TYR A 1 107 ? -2.150 -1.930 -12.495 1.00 93.12 107 TYR A CA 1
ATOM 811 C C . TYR A 1 107 ? -2.571 -2.019 -13.959 1.00 93.12 107 TYR A C 1
ATOM 813 O O . TYR A 1 107 ? -2.034 -2.863 -14.669 1.00 93.12 107 TYR A O 1
ATOM 821 N N . LEU A 1 108 ? -3.487 -1.163 -14.413 1.00 95.25 108 LEU A N 1
ATOM 822 C CA . LEU A 1 108 ? -3.895 -1.119 -15.818 1.00 95.25 108 LEU A CA 1
ATOM 823 C C . LEU A 1 108 ? -2.729 -0.690 -16.718 1.00 95.25 108 LEU A C 1
ATOM 825 O O . LEU A 1 108 ? -2.445 -1.367 -17.696 1.00 95.25 108 LEU A O 1
ATOM 829 N N . ASP A 1 109 ? -1.975 0.339 -16.327 1.00 93.00 109 ASP A N 1
ATOM 830 C CA . ASP A 1 109 ? -0.780 0.783 -17.061 1.00 93.00 109 ASP A CA 1
ATOM 831 C C . ASP A 1 109 ? 0.299 -0.318 -17.131 1.00 93.00 109 ASP A C 1
ATOM 833 O O . ASP A 1 109 ? 0.893 -0.567 -18.182 1.00 93.00 109 ASP A O 1
ATOM 837 N N . ALA A 1 110 ? 0.527 -1.041 -16.028 1.00 90.50 110 ALA A N 1
ATOM 838 C CA . ALA A 1 110 ? 1.443 -2.181 -16.016 1.00 90.50 110 ALA A CA 1
ATOM 839 C C . ALA A 1 110 ? 0.944 -3.356 -16.881 1.00 90.50 110 ALA A C 1
ATOM 841 O O . ALA A 1 110 ? 1.747 -4.020 -17.538 1.00 90.50 110 ALA A O 1
ATOM 842 N N . PHE A 1 111 ? -0.366 -3.611 -16.892 1.00 91.75 111 PHE A N 1
ATOM 843 C CA . PHE A 1 111 ? -0.991 -4.650 -17.711 1.00 91.75 111 PHE A CA 1
ATOM 844 C C . PHE A 1 111 ? -0.883 -4.333 -19.207 1.00 91.75 111 PHE A C 1
ATOM 846 O O . PHE A 1 111 ? -0.456 -5.187 -19.984 1.00 91.75 111 PHE A O 1
ATOM 853 N N . ASP A 1 112 ? -1.181 -3.096 -19.602 1.00 92.12 112 ASP A N 1
ATOM 854 C CA . ASP A 1 112 ? -1.059 -2.638 -20.987 1.00 92.12 112 ASP A CA 1
ATOM 855 C C . ASP A 1 112 ? 0.398 -2.693 -21.462 1.00 92.12 112 ASP A C 1
ATOM 857 O O . ASP A 1 112 ? 0.684 -3.141 -22.577 1.00 92.12 112 ASP A O 1
ATOM 861 N N . TYR A 1 113 ? 1.349 -2.323 -20.597 1.00 89.25 113 TYR A N 1
ATOM 862 C CA . TYR A 1 113 ? 2.775 -2.467 -20.884 1.00 89.25 113 TYR A CA 1
ATOM 863 C C . TYR A 1 113 ? 3.170 -3.931 -21.118 1.00 89.25 113 TYR A C 1
ATOM 865 O O . TYR A 1 113 ? 3.869 -4.237 -22.087 1.00 89.25 113 TYR A O 1
ATOM 873 N N . ALA A 1 114 ? 2.701 -4.844 -20.266 1.00 88.75 114 ALA A N 1
ATOM 874 C CA . ALA A 1 114 ? 3.000 -6.263 -20.399 1.00 88.75 114 ALA A CA 1
ATOM 875 C C . ALA A 1 114 ? 2.403 -6.863 -21.682 1.00 88.75 114 ALA A C 1
ATOM 877 O O . ALA A 1 114 ? 3.093 -7.588 -22.394 1.00 88.75 114 ALA A O 1
ATOM 878 N N . ASN A 1 115 ? 1.169 -6.506 -22.035 1.00 89.00 115 ASN A N 1
ATOM 879 C CA . ASN A 1 115 ? 0.536 -6.984 -23.267 1.00 89.00 115 ASN A CA 1
ATOM 880 C C . ASN A 1 115 ? 1.182 -6.444 -24.544 1.00 89.00 115 ASN A C 1
ATOM 882 O O . ASN A 1 115 ? 1.047 -7.054 -25.597 1.00 89.00 115 ASN A O 1
ATOM 886 N N . THR A 1 116 ? 1.855 -5.298 -24.479 1.00 88.50 116 THR A N 1
ATOM 887 C CA . THR A 1 116 ? 2.494 -4.692 -25.656 1.00 88.50 116 THR A CA 1
ATOM 888 C C . THR A 1 116 ? 3.960 -5.088 -25.808 1.00 88.50 116 THR A C 1
ATOM 890 O O . THR A 1 116 ? 4.451 -5.146 -26.930 1.00 88.50 116 THR A O 1
ATOM 893 N N . ASN A 1 117 ? 4.663 -5.365 -24.703 1.00 85.31 117 ASN A N 1
ATOM 894 C CA . ASN A 1 117 ? 6.120 -5.559 -24.707 1.00 85.31 117 ASN A CA 1
ATOM 895 C C . ASN A 1 117 ? 6.579 -6.938 -24.217 1.00 85.31 117 ASN A C 1
ATOM 897 O O . ASN A 1 117 ? 7.705 -7.334 -24.505 1.00 85.31 117 ASN A O 1
ATOM 901 N N . LEU A 1 118 ? 5.752 -7.656 -23.452 1.00 79.88 118 LEU A N 1
ATOM 902 C CA . LEU A 1 118 ? 6.115 -8.929 -22.814 1.00 79.88 118 LEU A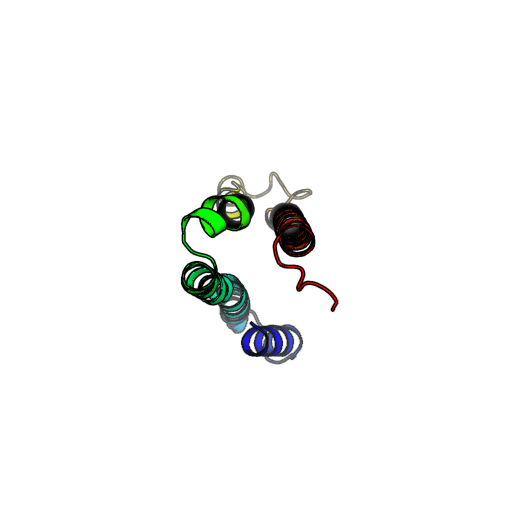 CA 1
ATOM 903 C C . LEU A 1 118 ? 5.358 -10.131 -23.398 1.00 79.88 118 LEU A C 1
ATOM 905 O O . LEU A 1 118 ? 5.506 -11.247 -22.896 1.00 79.88 118 LEU A O 1
ATOM 909 N N . THR A 1 119 ? 4.567 -9.947 -24.460 1.00 73.31 119 THR A N 1
ATOM 910 C CA . THR A 1 119 ? 3.943 -11.067 -25.173 1.00 73.31 119 THR A CA 1
ATOM 911 C C . THR A 1 119 ? 5.016 -11.977 -25.754 1.00 73.31 119 THR A C 1
ATOM 913 O O . THR A 1 119 ? 5.835 -11.547 -26.565 1.00 73.31 119 THR A O 1
ATOM 916 N N . CYS A 1 120 ? 4.994 -13.251 -25.360 1.00 68.44 120 CYS A N 1
ATOM 917 C CA . CYS A 1 120 ? 5.737 -14.281 -26.074 1.00 68.44 120 CYS A CA 1
ATOM 918 C C . CYS A 1 120 ? 5.219 -14.343 -27.512 1.00 68.44 120 CYS A C 1
ATOM 920 O O . CYS A 1 120 ? 4.005 -14.344 -27.722 1.00 68.44 120 CYS A O 1
ATOM 922 N N . SER A 1 121 ? 6.127 -14.424 -28.486 1.00 61.62 121 SER A N 1
ATOM 923 C CA . SER A 1 121 ? 5.767 -14.768 -29.857 1.00 61.62 121 SER A CA 1
ATOM 924 C C . SER A 1 121 ? 4.975 -16.071 -29.819 1.00 61.62 121 SER A C 1
ATOM 926 O O . SER A 1 121 ? 5.511 -17.110 -29.433 1.00 61.62 121 SER A O 1
ATOM 928 N N . THR A 1 122 ? 3.692 -16.022 -30.169 1.00 58.38 122 THR A N 1
ATOM 929 C CA . THR A 1 122 ? 2.954 -17.234 -30.512 1.00 58.38 122 THR A CA 1
ATOM 930 C C . THR A 1 122 ? 3.644 -17.820 -31.736 1.00 58.38 122 THR A C 1
ATOM 932 O O . THR A 1 122 ? 3.646 -17.178 -32.788 1.00 58.38 122 THR A O 1
ATOM 935 N N . LEU A 1 123 ? 4.311 -18.962 -31.540 1.00 43.22 123 LEU A N 1
ATOM 936 C CA . LEU A 1 123 ? 4.826 -19.821 -32.607 1.00 43.22 123 LEU A CA 1
ATOM 937 C C . LEU A 1 123 ? 3.730 -20.151 -33.623 1.00 43.22 123 LEU A C 1
ATOM 939 O O . LEU A 1 123 ? 2.583 -20.390 -33.177 1.00 43.22 123 LEU A O 1
#

pLDDT: mean 85.06, std 12.27, range [43.22, 96.38]

Sequence (123 aa):
IAALGTLAIFVTIHPKFQGPKYRLFRTLVFVATGLSGVAPLIHGINVFGMSQMVSKAFPYALAKAGCLLFGTWFPESLYPGKFDLCGSHSIFHVLVVCAFVVQLIGYLDAFDYANTNLTCSTL

InterPro domains:
  IPR004254 AdipoR/Haemolysin-III-related [PF03006] (1-103)
  IPR004254 AdipoR/Haemolysin-III-related [PTHR20855] (1-109)